Protein AF-A0A537YX03-F1 (afdb_monomer_lite)

Radius of gyration: 12.23 Å; chains: 1; bounding box: 29×18×28 Å

pLDDT: mean 95.04, std 2.39, range [87.12, 97.88]

Secondary structure (DSSP, 8-state):
-EEEETTEEEEEEEEEEE--SSS--EEEEEEEETTT--EE-

Foldseek 3Di:
DWDQDPNWIKDFPDKDFDDDPDDDIDMDTWIAGPVPRDIDD

Sequence (41 aa):
MTLDLDGTLFQVVEFQHVKPGKGGAFVRSKLRNVKTGAVVE

Structure (mmCIF, N/CA/C/O backbone):
data_AF-A0A537YX03-F1
#
_entry.id   AF-A0A537YX03-F1
#
loop_
_atom_site.group_PDB
_atom_site.id
_atom_site.type_symbol
_atom_site.label_atom_id
_atom_site.label_alt_id
_atom_site.label_comp_id
_atom_site.label_asym_id
_atom_site.label_entity_id
_atom_site.label_seq_id
_atom_site.pdbx_PDB_ins_code
_atom_site.Cartn_x
_atom_site.Cartn_y
_atom_site.Cartn_z
_atom_site.occupancy
_atom_site.B_iso_or_equiv
_atom_site.auth_seq_id
_atom_site.auth_comp_id
_atom_site.auth_asym_id
_atom_site.auth_atom_id
_atom_site.pdbx_PDB_model_num
ATOM 1 N N . MET A 1 1 ? -8.083 7.540 -3.192 1.00 87.12 1 MET A N 1
ATOM 2 C CA . MET A 1 1 ? -8.376 6.168 -3.658 1.00 87.12 1 MET A CA 1
ATOM 3 C C . MET A 1 1 ? -8.353 5.251 -2.449 1.00 87.12 1 MET A C 1
ATOM 5 O O . MET A 1 1 ? -7.416 5.362 -1.664 1.00 87.12 1 MET A O 1
ATOM 9 N N . THR A 1 2 ? -9.375 4.416 -2.276 1.00 91.69 2 THR A N 1
ATOM 10 C CA . THR A 1 2 ? -9.486 3.475 -1.151 1.00 91.69 2 THR A CA 1
ATOM 11 C C . THR A 1 2 ? -9.454 2.058 -1.706 1.00 91.69 2 THR A C 1
ATOM 13 O O . THR A 1 2 ? -10.097 1.786 -2.717 1.00 91.69 2 THR A O 1
ATOM 16 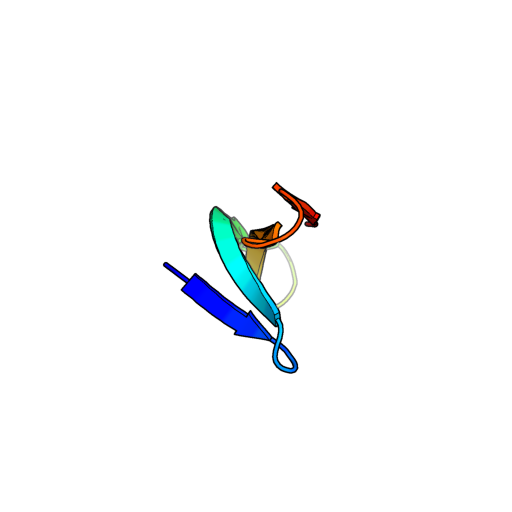N N . LEU A 1 3 ? -8.665 1.200 -1.078 1.00 94.38 3 LEU A N 1
ATOM 17 C CA . LEU A 1 3 ? -8.407 -0.182 -1.447 1.00 94.38 3 LEU A CA 1
ATOM 18 C C . LEU A 1 3 ? -8.980 -1.087 -0.359 1.00 94.38 3 LEU A C 1
ATOM 20 O O . LEU A 1 3 ? -8.810 -0.794 0.826 1.00 94.38 3 LEU A O 1
ATOM 24 N N . ASP A 1 4 ? -9.625 -2.175 -0.760 1.00 95.88 4 ASP A N 1
ATOM 25 C CA . ASP A 1 4 ? -9.919 -3.293 0.134 1.00 95.88 4 ASP A CA 1
ATOM 26 C C . ASP A 1 4 ? -8.802 -4.325 -0.023 1.00 95.88 4 ASP A C 1
ATOM 28 O O . ASP A 1 4 ? -8.628 -4.896 -1.102 1.00 95.88 4 ASP A O 1
ATOM 32 N N . LEU A 1 5 ? -8.000 -4.484 1.029 1.00 92.38 5 LEU A N 1
ATOM 33 C CA . LEU A 1 5 ? -6.923 -5.462 1.107 1.00 92.38 5 LEU A CA 1
ATOM 34 C C . LEU A 1 5 ? -7.252 -6.423 2.245 1.00 92.38 5 LEU A C 1
ATOM 36 O O . LEU A 1 5 ? -7.235 -6.035 3.415 1.00 92.38 5 LEU A O 1
ATOM 40 N N . ASP A 1 6 ? -7.585 -7.661 1.887 1.00 92.88 6 ASP A N 1
ATOM 41 C CA . ASP A 1 6 ? -7.908 -8.742 2.824 1.00 92.88 6 ASP A CA 1
ATOM 42 C C . ASP A 1 6 ? -8.979 -8.354 3.869 1.00 92.88 6 ASP A C 1
ATOM 44 O O . ASP A 1 6 ? -8.862 -8.647 5.061 1.00 92.88 6 ASP A O 1
ATOM 48 N N . GLY A 1 7 ? -10.030 -7.641 3.440 1.00 94.12 7 GLY A N 1
ATOM 49 C CA . GLY A 1 7 ? -11.131 -7.191 4.302 1.00 94.12 7 GLY A CA 1
ATOM 50 C C . GLY A 1 7 ? -10.791 -5.968 5.162 1.00 94.12 7 GLY A C 1
ATOM 51 O O . GLY A 1 7 ? -11.574 -5.559 6.032 1.00 94.12 7 GLY A O 1
ATOM 52 N N . THR A 1 8 ? -9.619 -5.373 4.942 1.00 94.88 8 THR A N 1
ATOM 53 C CA . THR A 1 8 ? -9.173 -4.152 5.601 1.00 94.88 8 THR A CA 1
ATOM 54 C C . THR A 1 8 ? -9.104 -3.015 4.595 1.00 94.88 8 THR A C 1
ATOM 56 O O . THR A 1 8 ? -8.438 -3.089 3.566 1.00 94.88 8 THR A O 1
ATOM 59 N N . LEU A 1 9 ? -9.773 -1.913 4.928 1.00 97.00 9 LEU A N 1
ATOM 60 C CA . LEU A 1 9 ? -9.781 -0.729 4.085 1.00 97.00 9 LEU A CA 1
ATOM 61 C C . LEU A 1 9 ? -8.524 0.108 4.316 1.00 97.00 9 LEU A C 1
ATOM 63 O O . LEU A 1 9 ? -8.244 0.546 5.437 1.00 97.00 9 LEU A O 1
ATOM 67 N N . PHE A 1 10 ? -7.818 0.386 3.228 1.00 97.88 10 PHE A N 1
ATOM 68 C CA . PHE A 1 10 ? -6.664 1.269 3.187 1.00 97.88 10 PHE A CA 1
ATOM 69 C C . PHE A 1 10 ? -6.906 2.425 2.230 1.00 97.88 10 PHE A C 1
ATOM 71 O O . PHE A 1 10 ? -7.489 2.268 1.164 1.00 97.88 10 PHE A O 1
ATOM 78 N N . GLN A 1 11 ? -6.414 3.601 2.579 1.00 97.06 11 GLN A N 1
ATOM 79 C CA . GLN A 1 11 ? -6.435 4.771 1.722 1.00 97.06 11 GLN A CA 1
ATOM 80 C C . GLN A 1 11 ? -5.029 5.038 1.196 1.00 97.06 11 GLN A C 1
ATOM 82 O O . GLN A 1 11 ? -4.082 5.122 1.977 1.00 97.06 11 GLN A O 1
ATOM 87 N N . VAL A 1 12 ? -4.893 5.196 -0.121 1.00 96.5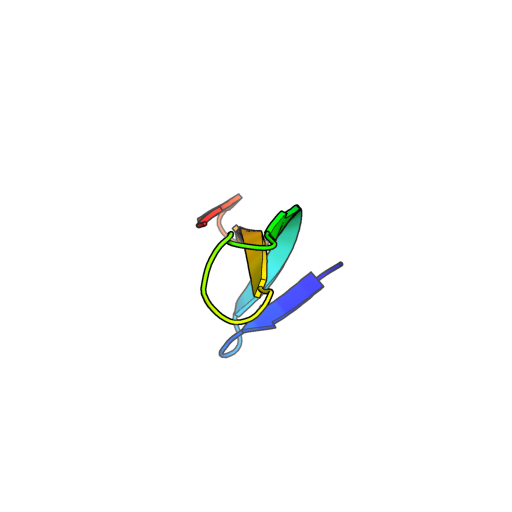6 12 VAL A N 1
ATOM 88 C CA . VAL A 1 12 ? -3.632 5.637 -0.730 1.00 96.56 12 VAL A CA 1
ATOM 89 C C . VAL A 1 12 ? -3.409 7.095 -0.342 1.00 96.56 12 VAL A C 1
ATOM 91 O O . VAL A 1 12 ? -4.229 7.955 -0.676 1.00 96.56 12 VAL A O 1
ATOM 94 N N . VAL A 1 13 ? -2.325 7.354 0.382 1.00 96.00 13 VAL A N 1
ATOM 95 C CA . VAL A 1 13 ? -1.927 8.695 0.831 1.00 96.00 13 VAL A CA 1
ATOM 96 C C . VAL A 1 13 ? -0.938 9.306 -0.150 1.00 96.00 13 VAL A C 1
ATOM 98 O O . VAL A 1 13 ? -1.047 10.478 -0.492 1.00 96.00 13 VAL A O 1
ATOM 101 N N . GLU A 1 14 ? 0.001 8.497 -0.625 1.00 96.00 14 GLU A N 1
ATOM 102 C CA . GLU A 1 14 ? 1.036 8.905 -1.563 1.00 96.00 14 GLU A CA 1
ATOM 103 C C . GLU A 1 14 ? 1.362 7.733 -2.480 1.00 96.00 14 GLU A C 1
ATOM 105 O O . GLU A 1 14 ? 1.260 6.573 -2.078 1.00 96.00 14 GLU A O 1
ATOM 110 N N . PHE A 1 15 ? 1.758 8.026 -3.712 1.00 96.12 15 PHE A N 1
ATOM 111 C CA . PHE A 1 15 ? 2.308 7.023 -4.603 1.00 96.12 15 PHE A CA 1
ATOM 112 C C . PHE A 1 15 ? 3.439 7.618 -5.430 1.00 96.12 15 PHE A C 1
ATOM 114 O O . PHE A 1 15 ? 3.431 8.797 -5.780 1.00 96.12 15 PHE A O 1
ATOM 121 N N . GLN A 1 16 ? 4.401 6.772 -5.773 1.00 96.50 16 GLN A N 1
ATOM 122 C CA . GLN A 1 16 ? 5.539 7.133 -6.594 1.00 96.50 16 GLN A CA 1
ATOM 123 C C . GLN A 1 16 ? 5.707 6.098 -7.696 1.00 96.50 16 GLN A C 1
ATOM 125 O O . GLN A 1 16 ? 5.915 4.915 -7.432 1.00 96.50 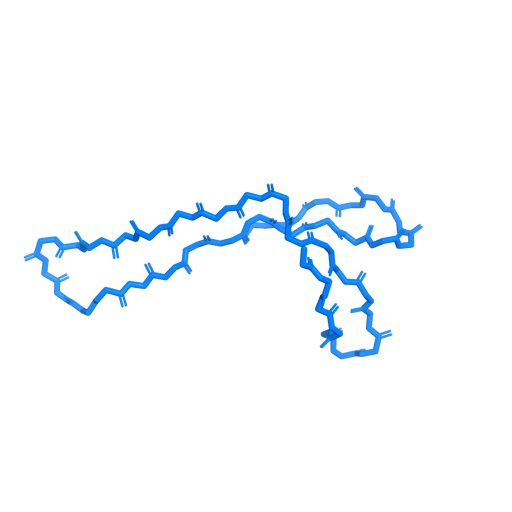16 GLN A O 1
ATOM 130 N N . HIS A 1 17 ? 5.654 6.553 -8.943 1.00 96.12 17 HIS A N 1
ATOM 131 C CA . HIS A 1 17 ? 6.052 5.736 -10.079 1.00 96.12 17 HIS A CA 1
ATOM 132 C C . HIS A 1 17 ? 7.578 5.755 -10.190 1.00 96.12 17 HIS A C 1
ATOM 134 O O . HIS A 1 17 ? 8.184 6.804 -10.405 1.00 96.12 17 HIS A O 1
ATOM 140 N N . VAL A 1 18 ? 8.194 4.587 -10.044 1.00 97.44 18 VAL A N 1
ATOM 141 C CA . VAL A 1 18 ? 9.639 4.396 -10.117 1.00 97.44 18 VAL A CA 1
ATOM 142 C C . VAL A 1 18 ? 9.979 3.652 -11.402 1.00 97.44 18 VAL A C 1
ATOM 144 O O . VAL A 1 18 ? 9.483 2.556 -11.662 1.00 97.44 18 VAL A O 1
ATOM 147 N N . LYS A 1 19 ? 10.865 4.247 -12.202 1.00 96.25 19 LYS A N 1
ATOM 148 C CA . LYS A 1 19 ? 11.498 3.604 -13.356 1.00 96.25 19 LYS A CA 1
ATOM 149 C C . LYS A 1 19 ? 12.972 3.371 -13.024 1.00 96.25 19 LYS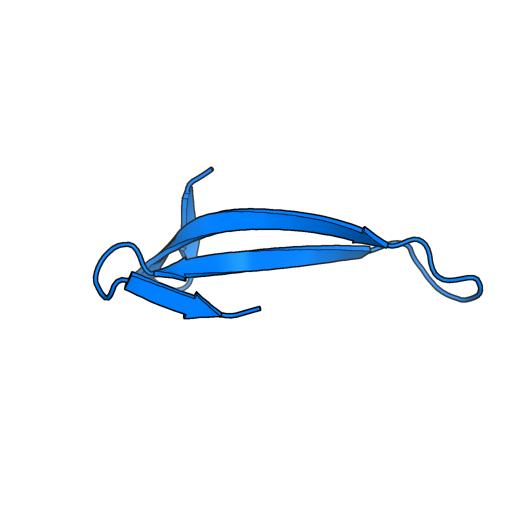 A C 1
ATOM 151 O O . LYS A 1 19 ? 13.753 4.319 -13.114 1.00 96.25 19 LYS A O 1
ATOM 156 N N . PRO A 1 20 ? 13.367 2.166 -12.579 1.00 94.94 20 PRO A N 1
ATOM 157 C CA . PRO A 1 20 ? 14.762 1.904 -12.265 1.00 94.94 20 PRO A CA 1
ATOM 158 C C . PRO A 1 20 ? 15.591 1.874 -13.554 1.00 94.94 20 PRO A C 1
ATOM 160 O O . PRO A 1 20 ? 15.098 1.490 -14.611 1.00 94.94 20 PRO A O 1
ATOM 163 N N . GLY A 1 21 ? 16.875 2.230 -13.467 1.00 93.56 21 GLY A N 1
ATOM 164 C CA . GLY A 1 21 ? 17.783 2.156 -14.621 1.00 93.56 21 GLY A CA 1
ATOM 165 C C . GLY A 1 21 ? 17.957 0.734 -15.178 1.00 93.56 21 GLY A C 1
ATOM 166 O O . GLY A 1 21 ? 18.357 0.565 -16.326 1.00 93.56 21 GLY A O 1
ATOM 167 N N . LYS A 1 22 ? 17.630 -0.292 -14.379 1.00 91.31 22 LYS A N 1
ATOM 168 C CA . LYS A 1 22 ? 17.592 -1.704 -14.772 1.00 91.31 22 LYS A CA 1
ATOM 169 C C . LYS A 1 22 ? 16.384 -2.384 -14.117 1.00 91.31 22 LYS A C 1
ATOM 171 O O . LYS A 1 22 ? 16.249 -2.327 -12.898 1.00 91.31 22 LYS A O 1
ATOM 176 N N . GLY A 1 23 ? 15.543 -3.043 -14.915 1.00 92.06 23 GLY A N 1
ATOM 177 C CA . GLY A 1 23 ? 14.318 -3.718 -14.463 1.00 92.06 23 GLY A CA 1
ATOM 178 C C . GLY A 1 23 ? 13.030 -3.045 -14.952 1.00 92.06 23 GLY A C 1
ATOM 179 O O . GLY A 1 23 ? 13.070 -2.042 -15.662 1.00 92.06 23 GLY A O 1
ATOM 180 N N . GLY A 1 24 ? 11.885 -3.629 -14.597 1.00 96.25 24 GLY A N 1
ATOM 181 C CA . GLY A 1 24 ? 10.568 -3.082 -14.926 1.00 96.25 24 GLY A CA 1
ATOM 182 C C . GLY A 1 24 ? 10.212 -1.862 -14.075 1.00 96.25 24 GLY A C 1
ATOM 183 O O . GLY A 1 24 ? 10.704 -1.701 -12.958 1.00 96.25 24 GLY A O 1
ATOM 184 N N . ALA A 1 25 ? 9.342 -1.006 -14.605 1.00 97.12 25 ALA A N 1
ATOM 185 C CA . ALA A 1 25 ? 8.760 0.084 -13.836 1.00 97.12 25 ALA A CA 1
ATOM 186 C C . ALA A 1 25 ? 7.778 -0.457 -12.786 1.00 97.12 25 ALA A C 1
ATOM 188 O O . ALA A 1 25 ? 7.097 -1.454 -13.024 1.00 97.12 25 ALA A O 1
ATOM 189 N N . PHE A 1 26 ? 7.692 0.209 -11.638 1.00 96.62 26 PHE A N 1
ATOM 190 C CA . PHE A 1 26 ? 6.786 -0.168 -10.555 1.00 96.62 26 PHE A CA 1
ATOM 191 C C . PHE A 1 26 ? 6.266 1.065 -9.818 1.00 96.62 26 PHE A C 1
ATOM 193 O O . PHE A 1 26 ? 6.795 2.167 -9.960 1.00 96.62 26 PHE A O 1
ATOM 200 N N . VAL A 1 27 ? 5.216 0.881 -9.024 1.00 96.25 27 VAL A N 1
ATOM 201 C CA . VAL A 1 27 ? 4.644 1.936 -8.185 1.00 96.25 27 VAL A CA 1
ATOM 202 C C . VAL A 1 27 ? 4.878 1.571 -6.725 1.00 96.25 27 VAL A C 1
ATOM 204 O O . VAL A 1 27 ? 4.548 0.465 -6.308 1.00 96.25 27 VAL A O 1
ATOM 207 N N . ARG A 1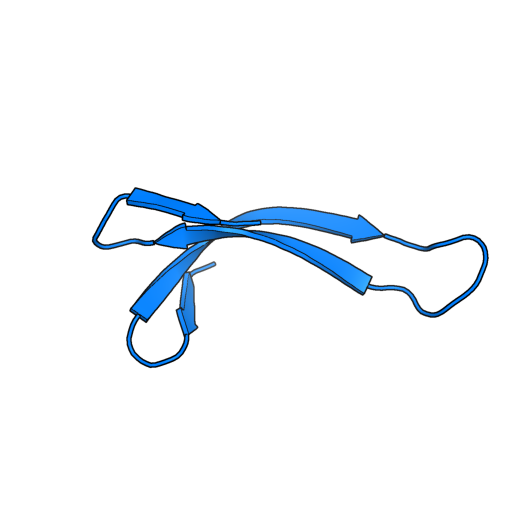 28 ? 5.443 2.497 -5.949 1.00 95.12 28 ARG A N 1
ATOM 208 C CA . ARG A 1 28 ? 5.403 2.454 -4.479 1.00 95.12 28 ARG A CA 1
ATOM 209 C C . ARG A 1 28 ? 4.192 3.232 -4.011 1.00 95.12 28 ARG A C 1
ATOM 211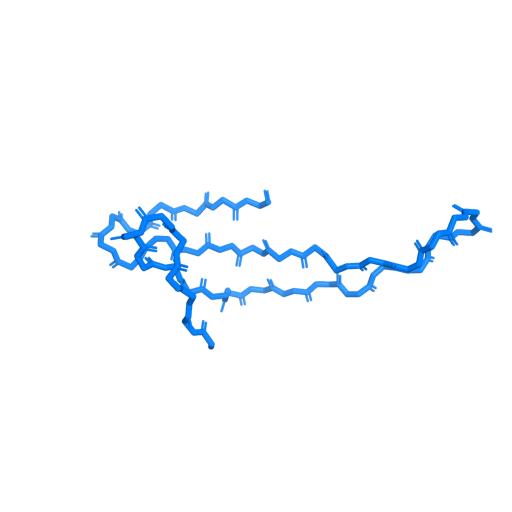 O O . ARG A 1 28 ? 3.858 4.248 -4.619 1.00 95.12 28 ARG A O 1
ATOM 218 N N . SER A 1 29 ? 3.503 2.763 -2.983 1.00 95.94 29 SER A N 1
ATOM 219 C CA . SER A 1 29 ? 2.306 3.430 -2.475 1.00 95.94 29 SER A CA 1
ATOM 220 C C . SER A 1 29 ? 2.289 3.389 -0.964 1.00 95.94 29 SER A C 1
ATOM 222 O O . SER A 1 29 ? 2.300 2.322 -0.371 1.00 95.94 29 SER A O 1
ATOM 224 N N . LYS A 1 30 ? 2.186 4.566 -0.357 1.00 96.44 30 LYS A N 1
ATOM 225 C CA . LYS A 1 30 ? 1.988 4.714 1.075 1.00 96.44 30 LYS A CA 1
ATOM 226 C C . LYS A 1 30 ? 0.503 4.613 1.377 1.00 96.44 30 LYS A C 1
ATOM 228 O O . LYS A 1 30 ? -0.299 5.421 0.894 1.00 96.44 30 LYS A O 1
ATOM 233 N N . LEU A 1 31 ? 0.135 3.623 2.173 1.00 97.38 31 LEU A N 1
ATOM 234 C CA . LEU A 1 31 ? -1.240 3.295 2.509 1.00 97.38 31 LEU A CA 1
ATOM 235 C C . LEU A 1 31 ? -1.520 3.631 3.972 1.00 97.38 31 LEU A C 1
ATOM 237 O O . LEU A 1 31 ? -0.727 3.330 4.857 1.00 97.38 31 LEU A O 1
ATOM 241 N N . ARG A 1 32 ? -2.679 4.223 4.251 1.00 96.94 32 ARG A N 1
ATOM 242 C CA . ARG A 1 32 ? -3.187 4.437 5.609 1.00 96.94 32 ARG A CA 1
ATOM 243 C C . ARG A 1 32 ? -4.373 3.521 5.858 1.00 96.94 32 ARG A C 1
ATOM 245 O O . ARG A 1 32 ? -5.356 3.590 5.130 1.00 96.94 32 ARG A O 1
ATOM 252 N N . ASN A 1 33 ? -4.316 2.708 6.903 1.00 97.31 33 ASN A N 1
ATOM 253 C CA . ASN A 1 33 ? -5.462 1.936 7.363 1.00 97.31 33 ASN A CA 1
ATOM 254 C C . ASN A 1 33 ? -6.573 2.898 7.808 1.00 97.31 33 ASN A C 1
ATOM 256 O O . ASN A 1 33 ? -6.357 3.748 8.672 1.00 97.31 33 ASN A O 1
ATOM 260 N N . VAL A 1 34 ? -7.762 2.764 7.226 1.00 95.44 34 VAL A N 1
ATOM 261 C CA . VAL A 1 34 ? -8.885 3.678 7.478 1.00 95.44 34 VAL A CA 1
ATOM 262 C C . VAL A 1 34 ? -9.426 3.530 8.903 1.00 95.44 34 VAL A C 1
ATOM 264 O O . VAL A 1 34 ? -9.879 4.511 9.485 1.00 95.44 34 VAL A O 1
ATOM 267 N N . LYS A 1 35 ? -9.359 2.327 9.487 1.00 94.19 35 LYS A N 1
ATOM 268 C CA . LYS A 1 35 ? -9.870 2.049 10.838 1.00 94.19 35 LYS A CA 1
ATOM 269 C C . LYS A 1 35 ? -8.887 2.468 11.927 1.00 94.19 35 LYS A C 1
ATOM 271 O O . LYS A 1 35 ? -9.298 3.055 12.919 1.00 94.19 35 LYS A O 1
ATOM 276 N N . THR A 1 36 ? -7.605 2.141 11.764 1.00 96.50 36 THR A N 1
ATOM 277 C CA . THR A 1 36 ? -6.595 2.344 12.821 1.00 96.50 36 THR A CA 1
ATOM 278 C C . THR A 1 36 ? -5.754 3.602 12.633 1.00 96.50 36 THR A C 1
ATOM 280 O O . THR A 1 36 ? -5.055 4.010 13.554 1.00 96.50 36 THR A O 1
ATOM 283 N N . GLY A 1 37 ? -5.767 4.207 11.441 1.00 94.88 37 GLY A N 1
ATOM 284 C CA . GLY A 1 37 ? -4.898 5.331 11.088 1.00 94.88 37 GLY A CA 1
ATOM 285 C C . GLY A 1 37 ? -3.428 4.954 10.871 1.00 94.88 37 GLY A C 1
ATOM 286 O O . GLY A 1 37 ? -2.643 5.819 10.476 1.00 94.88 37 GLY A O 1
ATOM 287 N N . ALA A 1 38 ? -3.051 3.687 11.087 1.00 96.69 38 ALA A N 1
ATOM 288 C CA . ALA A 1 38 ? -1.692 3.195 10.883 1.00 96.69 38 ALA A CA 1
ATOM 289 C C . ALA A 1 38 ? -1.263 3.361 9.421 1.00 96.69 38 ALA A C 1
ATOM 291 O O . ALA A 1 38 ? -2.062 3.144 8.509 1.00 96.69 38 ALA A O 1
ATOM 292 N N . VAL A 1 39 ? -0.005 3.741 9.199 1.00 95.25 39 VAL A N 1
ATOM 293 C CA . VAL A 1 39 ? 0.539 3.995 7.862 1.00 95.25 39 VAL A CA 1
ATOM 294 C C . VAL A 1 39 ? 1.596 2.950 7.524 1.00 95.25 39 VAL A C 1
ATOM 296 O O . VAL A 1 39 ? 2.491 2.706 8.328 1.00 95.25 39 VAL A O 1
ATOM 299 N N . VAL A 1 40 ? 1.476 2.352 6.341 1.00 92.38 40 VAL A N 1
ATOM 300 C CA . VAL A 1 40 ? 2.380 1.338 5.783 1.00 92.38 40 VAL A CA 1
ATOM 301 C C . VAL A 1 40 ? 2.868 1.788 4.403 1.00 92.38 40 VAL A C 1
ATOM 303 O O . VAL A 1 40 ? 2.188 2.579 3.744 1.00 92.38 40 VAL A O 1
ATOM 306 N N . GLU A 1 41 ? 4.051 1.340 3.992 1.00 88.00 41 GLU A N 1
ATOM 307 C CA . GLU A 1 41 ? 4.731 1.732 2.744 1.00 88.00 41 GLU A CA 1
ATOM 308 C C . GLU A 1 41 ? 5.034 0.520 1.858 1.00 88.00 41 GLU A C 1
ATOM 310 O O . GLU A 1 41 ? 5.301 -0.562 2.430 1.00 88.00 41 GLU A O 1
#